Protein AF-A0A519SG08-F1 (afdb_monomer)

pLDDT: mean 81.3, std 18.56, range [31.8, 96.94]

Secondary structure (DSSP, 8-state):
-------HHHHHHHHTTSS-HHHHHTT---S-----THHHHB--TTS-SSB-HHHHHHHHHTS-HHHHHHHHHHHHHHHTTPPB-S----EE-TTS-EEEEEEEEETTEEEEEEEE--TTHHHHHHHHHTTS------HHHHHHHHHTT-

Nearest PDB structures (foldseek):
  6g2d-assembly1_B  TM=3.398E-01  e=1.875E-01  Homo sapiens
  7v6c-assembly1_B  TM=2.553E-01  e=1.997E-01  Drosophila melanogaster
  2ywq-assembly1_A  TM=3.269E-01  e=7.522E-01  Thermus thermophilus HB8
  8fs7-assembly1_G  TM=3.825E-01  e=1.821E+00  Saccharomyces cerevisiae
  3rc2-assembly1_A  TM=2.829E-01  e=4.261E-01  Actinomadura kijaniata

Sequence (150 aa):
MDYNNLSEEDIKKIQTGAIDICDLISTQPGTGIFPNNATYFFKRAGNEGYFEKSEFLTWLLGLTDDERRKLKLLLEYMSRKVRLNNLPFEKTDSHGRPYIWCRFLLPNAIQEFKVIVGGEMIKFIKDYQQGIFSPNFSLNQLYLEAEQSV

Radius of gyration: 16.75 Å; Cα contacts (8 Å, |Δi|>4): 173; chains: 1; bounding box: 50×40×38 Å

Solvent-accessible surface area (backbone atoms only — not comparable to full-atom values): 9104 Å² total; per-residue (Å²): 136,85,93,79,81,77,52,75,66,56,54,52,36,45,75,70,69,77,44,59,75,72,68,64,66,75,69,70,92,81,81,77,93,67,75,60,49,44,77,60,44,30,49,45,101,85,72,54,46,35,30,50,44,70,59,46,52,58,53,60,69,70,45,51,73,69,50,48,51,42,47,42,52,52,38,52,38,44,45,70,66,47,51,68,77,55,79,86,53,84,43,68,48,99,84,71,46,44,25,30,67,47,38,36,57,51,100,88,48,76,51,72,50,70,35,78,54,59,82,35,47,65,56,52,52,49,32,36,77,69,66,76,42,78,54,61,45,52,65,66,53,44,50,54,61,31,58,77,74,114

Mean predicted aligned error: 11.17 Å

Structure (mmCIF, N/CA/C/O backbone):
data_AF-A0A519SG08-F1
#
_entry.id   AF-A0A519SG08-F1
#
loop_
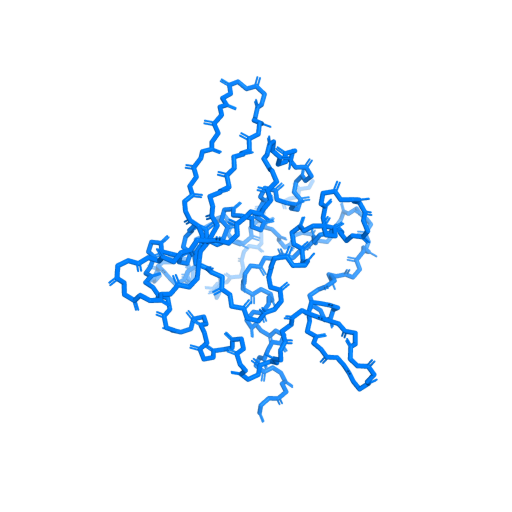_atom_site.group_PDB
_atom_site.id
_atom_site.type_symbol
_atom_site.label_atom_id
_atom_site.label_alt_id
_atom_site.label_comp_id
_atom_site.label_asym_id
_atom_site.label_entity_id
_atom_site.label_seq_id
_atom_site.pdbx_PDB_ins_code
_atom_site.Cartn_x
_atom_site.Cartn_y
_atom_site.Cartn_z
_atom_site.occupancy
_atom_site.B_iso_or_equiv
_atom_site.auth_seq_id
_atom_site.auth_comp_id
_atom_site.auth_asym_id
_atom_site.auth_atom_id
_atom_site.pdbx_PDB_model_num
ATOM 1 N N . MET A 1 1 ? 34.226 -6.567 11.085 1.00 45.25 1 MET A N 1
ATOM 2 C CA . MET A 1 1 ? 32.782 -6.550 11.389 1.00 45.25 1 MET A CA 1
ATOM 3 C C . MET A 1 1 ? 32.414 -7.978 11.716 1.00 45.25 1 MET A C 1
ATOM 5 O O . MET A 1 1 ? 32.498 -8.816 10.827 1.00 45.25 1 MET A O 1
ATOM 9 N N . ASP A 1 2 ? 32.149 -8.257 12.988 1.00 36.72 2 ASP A N 1
ATOM 10 C CA . ASP A 1 2 ? 31.876 -9.610 13.470 1.00 36.72 2 ASP A CA 1
ATOM 11 C C . ASP A 1 2 ? 30.405 -9.967 13.242 1.00 36.72 2 ASP A C 1
ATOM 13 O O . ASP A 1 2 ? 29.502 -9.235 13.640 1.00 36.72 2 ASP A O 1
ATOM 17 N N . TYR A 1 3 ? 30.180 -11.093 12.567 1.00 42.56 3 TYR A N 1
ATOM 18 C CA . TYR A 1 3 ? 28.882 -11.558 12.065 1.00 42.56 3 TYR A CA 1
ATOM 19 C C . TYR A 1 3 ? 28.021 -12.308 13.101 1.00 42.56 3 TYR A C 1
ATOM 21 O O . TYR A 1 3 ? 27.033 -12.928 12.726 1.00 42.56 3 TYR A O 1
ATOM 29 N N . ASN A 1 4 ? 28.357 -12.276 14.394 1.00 53.75 4 ASN A N 1
ATOM 30 C CA . ASN A 1 4 ? 27.794 -13.219 15.369 1.00 53.75 4 ASN A CA 1
ATOM 31 C C . ASN A 1 4 ? 27.323 -12.557 16.666 1.00 53.75 4 ASN A C 1
ATOM 33 O O . ASN A 1 4 ? 27.986 -12.702 17.683 1.00 53.75 4 ASN A O 1
ATOM 37 N N . ASN A 1 5 ? 26.171 -11.885 16.663 1.00 61.00 5 ASN A N 1
ATOM 38 C CA . ASN A 1 5 ? 25.429 -11.608 17.903 1.00 61.00 5 ASN A CA 1
ATOM 39 C C . ASN A 1 5 ? 23.924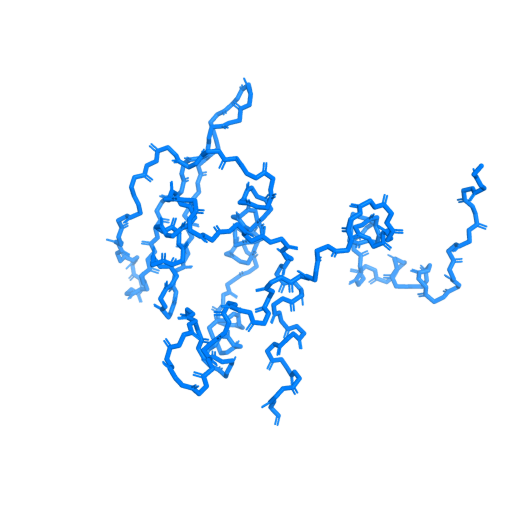 -11.498 17.622 1.00 61.00 5 ASN A C 1
ATOM 41 O O . ASN A 1 5 ? 23.325 -10.433 17.751 1.00 61.00 5 ASN A O 1
ATOM 45 N N . LEU A 1 6 ? 23.316 -12.610 17.203 1.00 62.66 6 LEU A N 1
ATOM 46 C CA . LEU A 1 6 ? 21.865 -12.773 17.312 1.00 62.66 6 LEU A CA 1
ATOM 47 C C . LEU A 1 6 ? 21.540 -13.137 18.761 1.00 62.66 6 LEU A C 1
ATOM 49 O O . LEU A 1 6 ? 22.187 -14.023 19.323 1.00 62.66 6 LEU A O 1
ATOM 53 N N . SER A 1 7 ? 20.568 -12.457 19.370 1.00 71.94 7 SER A N 1
ATOM 54 C CA . SER A 1 7 ? 20.145 -12.806 20.725 1.00 71.94 7 SER A CA 1
ATOM 55 C C . SER A 1 7 ? 19.445 -14.172 20.724 1.00 71.94 7 SER A C 1
ATOM 57 O O . SER A 1 7 ? 18.835 -14.576 19.730 1.00 71.94 7 SER A O 1
ATOM 59 N N . GLU A 1 8 ? 19.499 -14.900 21.842 1.00 67.81 8 GLU A N 1
ATOM 60 C CA . GLU A 1 8 ? 18.796 -16.189 21.979 1.00 67.81 8 GLU A CA 1
ATOM 61 C C . GLU A 1 8 ? 17.279 -16.060 21.745 1.00 67.81 8 GLU A C 1
ATOM 63 O O . GLU A 1 8 ? 16.612 -17.016 21.341 1.00 67.81 8 GLU A O 1
ATOM 68 N N . GLU A 1 9 ? 16.731 -14.865 21.965 1.00 64.44 9 GLU A N 1
ATOM 69 C CA . GLU A 1 9 ? 15.326 -14.549 21.739 1.00 64.44 9 GLU A CA 1
ATOM 70 C C . GLU A 1 9 ? 14.986 -14.426 20.245 1.00 64.44 9 GLU A C 1
ATOM 72 O O . GLU A 1 9 ? 13.933 -14.899 19.813 1.00 64.44 9 GLU A O 1
A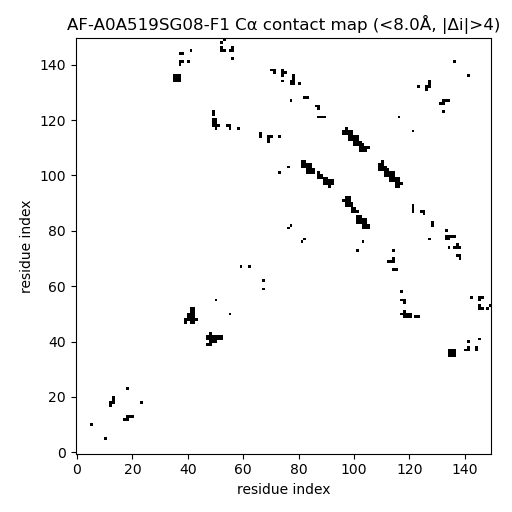TOM 77 N N . ASP A 1 10 ? 15.898 -13.870 19.442 1.00 62.50 10 ASP A N 1
ATOM 78 C CA . ASP A 1 10 ? 15.756 -13.779 17.983 1.00 62.50 10 ASP A CA 1
ATOM 79 C C . ASP A 1 10 ? 15.830 -15.167 17.338 1.00 62.50 10 ASP A C 1
ATOM 81 O O . ASP A 1 10 ? 15.025 -15.502 16.469 1.00 62.50 10 ASP A O 1
ATOM 85 N N . ILE A 1 11 ? 16.733 -16.023 17.827 1.00 65.12 11 ILE A N 1
ATOM 86 C CA . ILE A 1 11 ? 16.869 -17.412 17.363 1.00 65.12 11 ILE A CA 1
ATOM 87 C C . ILE A 1 11 ? 15.583 -18.201 17.642 1.00 65.12 11 ILE A C 1
ATOM 89 O O . ILE A 1 11 ? 15.103 -18.930 16.770 1.00 65.12 11 ILE A O 1
ATOM 93 N N . LYS A 1 12 ? 14.974 -18.015 18.821 1.00 63.66 12 LYS A N 1
ATOM 94 C CA . LYS A 1 12 ? 13.685 -18.642 19.153 1.00 63.66 12 LYS A CA 1
ATOM 95 C C . LYS A 1 12 ? 12.552 -18.171 18.243 1.00 63.66 12 LYS A C 1
ATOM 97 O O . LYS A 1 12 ? 11.745 -18.998 17.831 1.00 63.66 12 LYS A O 1
ATOM 102 N N . LYS A 1 13 ? 12.495 -16.879 17.903 1.00 57.56 13 LYS A N 1
ATOM 103 C CA . LYS A 1 13 ? 11.460 -16.313 17.015 1.00 57.56 13 LYS A CA 1
ATOM 104 C C . LYS A 1 13 ? 11.598 -16.795 15.562 1.00 57.56 13 LYS A C 1
ATOM 106 O O . LYS A 1 13 ? 10.584 -16.998 14.895 1.00 57.56 13 LYS A O 1
ATOM 111 N N . ILE A 1 14 ? 12.827 -17.045 15.099 1.00 58.00 14 ILE A N 1
ATOM 112 C CA . ILE A 1 14 ? 13.107 -17.665 13.790 1.00 58.00 14 ILE A CA 1
ATOM 113 C C . ILE A 1 14 ? 12.664 -19.138 13.787 1.00 58.00 14 ILE A C 1
ATOM 115 O O . ILE A 1 14 ? 12.012 -19.594 12.850 1.00 58.00 14 ILE A O 1
ATOM 119 N N . GLN A 1 15 ? 12.971 -19.889 14.850 1.00 56.34 15 GLN A N 1
ATOM 120 C CA . GLN A 1 15 ? 12.643 -21.319 14.949 1.00 56.34 15 GLN A CA 1
ATOM 121 C C . GLN A 1 15 ? 11.139 -21.604 15.076 1.00 56.34 15 GLN A C 1
ATOM 123 O O . GLN A 1 15 ? 10.688 -22.669 14.660 1.00 56.34 15 GLN A O 1
ATOM 128 N N . THR A 1 16 ? 10.352 -20.667 15.611 1.00 53.28 16 THR A N 1
ATOM 129 C CA . THR A 1 16 ? 8.886 -20.791 15.695 1.00 53.28 16 THR A CA 1
ATOM 130 C C . THR A 1 16 ? 8.157 -20.317 14.435 1.00 53.28 16 THR A C 1
ATOM 132 O O . THR A 1 16 ? 6.929 -20.357 14.401 1.00 53.28 16 THR A O 1
ATOM 135 N N . GLY A 1 17 ? 8.881 -19.874 13.398 1.00 54.44 17 GLY A N 1
ATOM 136 C CA . GLY A 1 17 ? 8.294 -19.357 12.156 1.00 54.44 17 GLY A CA 1
ATOM 137 C C . GLY A 1 17 ? 7.565 -18.019 12.322 1.00 54.44 17 GLY A C 1
ATOM 138 O O . GLY A 1 17 ? 6.825 -17.614 11.430 1.00 54.44 17 GLY A O 1
ATOM 139 N N . ALA A 1 18 ? 7.754 -17.338 13.457 1.00 54.09 18 ALA A N 1
ATOM 140 C CA . ALA A 1 18 ? 7.105 -16.065 13.757 1.00 54.09 18 ALA A CA 1
ATOM 141 C C . ALA A 1 18 ? 7.768 -14.874 13.039 1.00 54.09 18 ALA A C 1
ATOM 143 O O . ALA A 1 18 ? 7.146 -13.820 12.918 1.00 54.09 18 ALA A O 1
ATOM 144 N N . ILE A 1 19 ? 9.016 -15.027 12.575 1.00 48.25 19 ILE A N 1
ATOM 145 C CA . ILE A 1 19 ? 9.795 -13.985 11.892 1.00 48.25 19 ILE A CA 1
ATOM 146 C C . ILE A 1 19 ? 10.580 -14.605 10.725 1.00 48.25 19 ILE A C 1
ATOM 148 O O . ILE A 1 19 ? 11.293 -15.592 10.908 1.00 48.25 19 ILE A O 1
ATOM 152 N N . ASP A 1 20 ? 10.458 -14.017 9.532 1.00 54.09 20 ASP A N 1
ATOM 153 C CA . ASP A 1 20 ? 11.283 -14.348 8.363 1.00 54.09 20 ASP A CA 1
ATOM 154 C C . ASP A 1 20 ? 12.694 -13.755 8.549 1.00 54.09 20 ASP A C 1
ATOM 156 O O . ASP A 1 20 ? 12.847 -12.628 9.017 1.00 54.09 20 ASP A O 1
ATOM 160 N N . ILE A 1 21 ? 13.747 -14.484 8.172 1.00 49.16 21 ILE A N 1
ATOM 161 C CA . ILE A 1 21 ? 15.147 -14.031 8.277 1.00 49.16 21 ILE A CA 1
ATOM 162 C C . ILE A 1 21 ? 15.354 -12.699 7.528 1.00 49.16 21 ILE A C 1
ATOM 164 O O . ILE A 1 21 ? 16.170 -11.874 7.944 1.00 49.16 21 ILE A O 1
ATOM 168 N N . CYS A 1 22 ? 14.572 -12.436 6.476 1.00 49.12 22 CYS A N 1
ATOM 169 C CA . CYS A 1 22 ? 14.582 -11.153 5.770 1.00 49.12 22 CYS A CA 1
ATOM 170 C C . CYS A 1 22 ? 14.085 -9.963 6.620 1.00 49.12 22 CYS A C 1
ATOM 172 O O . CYS A 1 22 ? 14.551 -8.838 6.414 1.00 49.12 22 CYS A O 1
ATOM 174 N N . ASP A 1 23 ? 13.209 -10.195 7.603 1.00 48.81 23 ASP A N 1
ATOM 175 C CA . ASP A 1 23 ? 12.690 -9.150 8.495 1.00 48.81 23 ASP A CA 1
ATOM 176 C C . ASP A 1 23 ? 13.736 -8.713 9.541 1.00 48.81 23 ASP A C 1
ATOM 178 O O . ASP A 1 23 ? 13.742 -7.550 9.942 1.00 48.81 23 ASP A O 1
ATOM 182 N N . LEU A 1 24 ? 14.678 -9.590 9.925 1.00 44.53 24 LEU A N 1
ATOM 183 C CA . LEU A 1 24 ? 15.738 -9.270 10.898 1.00 44.53 24 LEU A CA 1
ATOM 184 C C . LEU A 1 24 ? 16.900 -8.463 10.285 1.00 44.53 24 LEU A C 1
ATOM 186 O O . LEU A 1 24 ? 17.547 -7.656 10.956 1.00 44.53 24 LEU A O 1
ATOM 190 N N . ILE A 1 25 ? 17.165 -8.666 8.990 1.00 46.78 25 ILE A N 1
ATOM 191 C CA . ILE A 1 25 ? 18.275 -8.017 8.269 1.00 46.78 25 ILE A CA 1
ATOM 192 C C . ILE A 1 25 ? 17.962 -6.537 7.964 1.00 46.78 25 ILE A C 1
ATOM 194 O O . ILE A 1 25 ? 18.875 -5.735 7.777 1.00 46.78 25 ILE A O 1
ATOM 198 N N . SER A 1 26 ? 16.688 -6.130 8.006 1.00 46.00 26 SER A N 1
ATOM 199 C CA . SER A 1 26 ? 16.265 -4.741 7.749 1.00 46.00 26 SER A CA 1
ATOM 200 C C . SER A 1 26 ? 16.483 -3.777 8.930 1.00 46.00 26 SER A C 1
ATOM 202 O O . SER A 1 26 ? 16.135 -2.601 8.836 1.00 46.00 26 SER A O 1
ATOM 204 N N . THR A 1 27 ? 17.076 -4.242 10.033 1.00 44.34 27 THR A N 1
ATOM 205 C CA . THR A 1 27 ? 17.277 -3.472 11.276 1.00 44.34 27 THR A CA 1
ATOM 206 C C . THR A 1 27 ? 18.744 -3.186 11.613 1.00 44.34 27 THR A C 1
ATOM 208 O O . THR A 1 27 ? 19.099 -3.095 12.785 1.00 44.34 27 THR A O 1
ATOM 211 N N . GLN A 1 28 ? 19.622 -2.990 10.621 1.00 42.91 28 GLN A N 1
ATOM 212 C CA . GLN A 1 28 ? 20.933 -2.381 10.893 1.00 42.91 28 GLN A CA 1
ATOM 213 C C . GLN A 1 28 ? 20.871 -0.844 10.785 1.00 42.91 28 GLN A C 1
ATOM 215 O O . GLN A 1 28 ? 20.618 -0.314 9.700 1.00 42.91 28 GLN A O 1
ATOM 220 N N . PRO A 1 29 ? 21.123 -0.096 11.880 1.00 43.81 29 PRO A N 1
ATOM 221 C CA . PRO A 1 29 ? 21.209 1.355 11.850 1.00 43.81 29 PRO A CA 1
ATOM 222 C C . PRO A 1 29 ? 22.609 1.749 11.373 1.00 43.81 29 PRO A C 1
ATOM 224 O O . PRO A 1 29 ? 23.573 1.714 12.134 1.00 43.81 29 PRO A O 1
ATOM 227 N N . GLY A 1 30 ? 22.744 2.105 10.097 1.00 40.78 30 GLY A N 1
ATOM 228 C CA . GLY A 1 30 ? 24.067 2.422 9.568 1.00 40.78 30 GLY A CA 1
ATOM 229 C C . GLY A 1 30 ? 24.108 2.904 8.130 1.00 40.78 30 GLY A C 1
ATOM 230 O O . GLY A 1 30 ? 24.828 2.309 7.352 1.00 40.78 30 GLY A O 1
ATOM 231 N N . THR A 1 31 ? 23.357 3.960 7.795 1.00 36.03 31 THR A N 1
ATOM 232 C CA . THR A 1 31 ? 23.769 5.083 6.917 1.00 36.03 31 THR A CA 1
ATOM 233 C C . THR A 1 31 ? 22.572 6.025 6.749 1.00 36.03 31 THR A C 1
ATOM 235 O O . THR A 1 31 ? 21.683 5.765 5.944 1.00 36.03 31 THR A O 1
ATOM 238 N N . GLY A 1 32 ? 22.546 7.114 7.524 1.00 31.80 32 GLY A N 1
ATOM 239 C CA . GLY A 1 32 ? 21.495 8.137 7.483 1.00 31.80 32 GLY A CA 1
ATOM 240 C C . GLY A 1 32 ? 20.250 7.747 8.278 1.00 31.80 32 GLY A C 1
ATOM 241 O O . GLY A 1 32 ? 19.398 7.012 7.790 1.00 31.80 32 GLY A O 1
ATOM 242 N N . ILE A 1 33 ? 20.121 8.264 9.502 1.00 36.53 33 ILE A N 1
ATOM 243 C CA . ILE A 1 33 ? 18.855 8.224 10.245 1.00 36.53 33 ILE A CA 1
ATOM 244 C C . ILE A 1 33 ? 17.892 9.172 9.527 1.00 36.53 33 ILE A C 1
ATOM 246 O O . ILE A 1 33 ? 17.749 10.335 9.893 1.00 36.53 33 ILE A O 1
ATOM 250 N N . PHE A 1 34 ? 17.251 8.695 8.465 1.00 41.16 34 PHE A N 1
ATOM 251 C CA . PHE A 1 34 ? 15.946 9.225 8.123 1.00 41.16 34 PHE A CA 1
ATOM 252 C C . PHE A 1 34 ? 14.986 8.544 9.095 1.00 41.16 34 PHE A C 1
ATOM 254 O O . PHE A 1 34 ? 14.887 7.315 9.045 1.00 41.16 34 PHE A O 1
ATOM 261 N N . PRO A 1 35 ? 14.321 9.275 10.009 1.00 54.19 35 PRO A N 1
ATOM 262 C CA . PRO A 1 35 ? 13.227 8.682 10.765 1.00 54.19 35 PRO A CA 1
ATOM 263 C C . PRO A 1 35 ? 12.280 8.019 9.761 1.00 54.19 35 PRO A C 1
ATOM 265 O O . PRO A 1 35 ? 12.035 8.572 8.680 1.00 54.19 35 PRO A O 1
ATOM 268 N N . ASN A 1 36 ? 11.823 6.800 10.059 1.00 67.94 36 ASN A N 1
ATOM 269 C CA . ASN A 1 36 ? 10.832 6.182 9.194 1.00 67.94 36 ASN A CA 1
ATOM 270 C C . ASN A 1 36 ? 9.621 7.125 9.133 1.00 67.94 36 ASN A C 1
ATOM 272 O O . ASN A 1 36 ? 9.210 7.726 10.123 1.00 67.94 36 ASN A O 1
ATOM 276 N N . ASN A 1 37 ? 9.092 7.356 7.941 1.00 81.81 37 ASN A N 1
ATOM 277 C CA . ASN A 1 37 ? 8.011 8.309 7.746 1.00 81.81 37 ASN A CA 1
ATOM 278 C C . ASN A 1 37 ? 6.635 7.650 7.911 1.00 81.81 37 ASN A C 1
ATOM 280 O O . ASN A 1 37 ? 5.640 8.182 7.426 1.00 81.81 37 ASN A O 1
ATOM 284 N N . ALA A 1 38 ? 6.573 6.526 8.642 1.00 87.31 38 ALA A N 1
ATOM 285 C CA . ALA A 1 38 ? 5.347 5.782 8.936 1.00 87.31 38 ALA A CA 1
ATOM 286 C C . ALA A 1 38 ? 4.333 6.668 9.669 1.00 87.31 38 ALA A C 1
ATOM 288 O O . ALA A 1 38 ? 3.160 6.703 9.317 1.00 87.31 38 ALA A O 1
ATOM 289 N N . THR A 1 39 ? 4.794 7.493 10.606 1.00 88.31 39 THR A N 1
ATOM 290 C CA . THR A 1 39 ? 3.942 8.440 11.335 1.00 88.31 39 THR A CA 1
ATOM 291 C C . THR A 1 39 ? 3.351 9.545 10.438 1.00 88.31 39 THR A C 1
ATOM 293 O O . THR A 1 39 ? 2.407 10.210 10.856 1.00 88.31 39 THR A O 1
ATOM 296 N N . TYR A 1 40 ? 3.900 9.794 9.239 1.00 89.06 40 TYR A N 1
ATOM 297 C CA . TYR A 1 40 ? 3.337 10.734 8.250 1.00 89.06 40 TYR A CA 1
ATOM 298 C C . TYR A 1 40 ? 2.361 10.054 7.282 1.00 89.06 40 TYR A C 1
ATOM 300 O O . TYR A 1 40 ? 1.661 10.732 6.534 1.00 89.06 40 TYR A O 1
ATOM 308 N N . PHE A 1 41 ? 2.306 8.719 7.287 1.00 91.88 41 PHE A N 1
ATOM 309 C CA . PHE A 1 41 ? 1.286 7.983 6.552 1.00 91.88 41 PHE A CA 1
ATOM 310 C C . PHE A 1 41 ? -0.093 8.146 7.202 1.00 91.88 41 PHE A C 1
ATOM 312 O O . PHE A 1 41 ? -1.105 8.212 6.504 1.00 91.88 41 PHE A O 1
ATOM 319 N N . PHE A 1 42 ? -0.137 8.230 8.531 1.00 92.88 42 PHE A N 1
ATOM 320 C CA . PHE A 1 42 ? -1.380 8.378 9.278 1.00 92.88 42 PHE A CA 1
ATOM 321 C C . PHE A 1 42 ? -1.821 9.832 9.397 1.00 92.88 42 PHE A C 1
ATOM 323 O O . PHE A 1 42 ? -0.994 10.736 9.509 1.00 92.88 42 PHE A O 1
ATOM 330 N N . LYS A 1 43 ? -3.140 10.037 9.400 1.00 90.81 43 LYS A N 1
ATOM 331 C CA . LYS A 1 43 ? -3.758 11.345 9.597 1.00 90.81 43 LYS A CA 1
ATOM 332 C C . LYS A 1 43 ? -3.418 11.897 10.982 1.00 90.81 43 LYS A C 1
ATOM 334 O O . LYS A 1 43 ? -3.509 11.198 11.991 1.00 90.81 43 LYS A O 1
ATOM 339 N N . ARG A 1 44 ? -3.004 13.164 11.026 1.00 81.88 44 ARG A N 1
ATOM 340 C CA . ARG A 1 44 ? -2.772 13.939 12.258 1.00 81.88 44 ARG A CA 1
ATOM 341 C C . ARG A 1 44 ? -3.802 15.060 12.393 1.00 81.88 44 ARG A C 1
ATOM 343 O O . ARG A 1 44 ? -4.480 15.412 11.427 1.00 81.88 44 ARG A O 1
ATOM 350 N N . ALA A 1 45 ? -3.899 15.648 13.589 1.00 64.81 45 ALA A N 1
ATOM 351 C CA . ALA A 1 45 ? -4.727 16.827 13.846 1.00 64.81 45 ALA A CA 1
ATOM 352 C C . ALA A 1 45 ? -4.359 17.949 12.853 1.00 64.81 45 ALA A C 1
ATOM 354 O O . ALA A 1 45 ? -3.299 18.556 12.971 1.00 64.81 45 ALA A O 1
ATOM 355 N N . GLY A 1 46 ? -5.202 18.159 11.836 1.00 60.66 46 GLY A N 1
ATOM 356 C CA . GLY A 1 46 ? -4.882 18.993 10.668 1.00 60.66 46 GLY A CA 1
ATOM 357 C C . GLY A 1 46 ? -5.141 18.343 9.300 1.00 60.66 46 GLY A C 1
ATOM 358 O O . GLY A 1 46 ? -5.024 19.029 8.292 1.00 60.66 46 GLY A O 1
ATOM 359 N N . ASN A 1 47 ? -5.566 17.070 9.252 1.00 64.12 47 ASN A N 1
ATOM 360 C CA . ASN A 1 47 ? -5.953 16.335 8.030 1.00 64.12 47 ASN A CA 1
ATOM 361 C C . ASN A 1 47 ? -4.786 15.955 7.091 1.00 64.12 47 ASN A C 1
ATOM 363 O O . ASN A 1 47 ? -4.998 15.561 5.943 1.00 64.12 47 ASN A O 1
ATOM 367 N N . GLU A 1 48 ? -3.548 16.045 7.574 1.00 77.69 48 GLU A N 1
ATOM 368 C CA . GLU A 1 48 ? -2.360 15.589 6.851 1.00 77.69 48 GLU A CA 1
ATOM 369 C C . GLU A 1 48 ? -2.136 14.097 7.116 1.00 77.69 48 GLU A C 1
ATOM 371 O O . GLU A 1 48 ? -1.934 13.704 8.263 1.00 77.69 48 GLU A O 1
ATOM 376 N N . GLY A 1 49 ? -2.213 13.277 6.065 1.00 87.69 49 GLY A N 1
ATOM 377 C CA . GLY A 1 49 ? -2.030 11.823 6.091 1.00 87.69 49 GLY A CA 1
ATOM 378 C C . GLY A 1 49 ? -2.981 11.113 5.125 1.00 87.69 49 GLY A C 1
ATOM 379 O O . GLY A 1 49 ? -3.817 11.747 4.480 1.00 87.69 49 GLY A O 1
ATOM 380 N N . TYR A 1 50 ? -2.853 9.794 5.016 1.00 93.75 50 TYR A N 1
ATOM 381 C CA . TYR A 1 50 ? -3.600 8.974 4.056 1.00 93.75 50 TYR A CA 1
ATOM 382 C C . TYR A 1 50 ? -4.615 8.042 4.712 1.00 93.75 50 TYR A C 1
ATOM 384 O O . TYR A 1 50 ? -5.548 7.591 4.053 1.00 93.75 50 TYR A O 1
ATOM 392 N N . PHE A 1 51 ? -4.447 7.749 5.999 1.00 94.06 51 PHE A N 1
ATOM 393 C CA . PHE A 1 51 ? -5.271 6.781 6.716 1.00 94.06 51 PHE A CA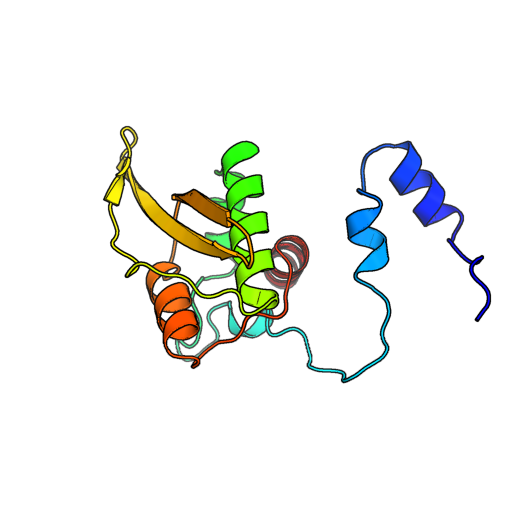 1
ATOM 394 C C . PHE A 1 51 ? -5.451 7.196 8.176 1.00 94.06 51 PHE A C 1
ATOM 396 O O . PHE A 1 51 ? -4.492 7.631 8.810 1.00 94.06 51 PHE A O 1
ATOM 403 N N . GLU A 1 52 ? -6.646 7.031 8.737 1.00 93.00 52 GLU A N 1
ATOM 404 C CA . GLU A 1 52 ? -6.803 7.035 10.196 1.00 93.00 52 GLU A CA 1
ATOM 405 C C . GLU A 1 52 ? -6.239 5.734 10.786 1.00 93.00 52 GLU A C 1
ATOM 407 O O . GLU A 1 52 ? -6.382 4.666 10.190 1.00 93.00 52 GLU A O 1
ATOM 412 N N . LYS A 1 53 ? -5.604 5.786 11.965 1.00 92.25 53 LYS A N 1
ATOM 413 C CA . LYS A 1 53 ? -4.945 4.602 12.559 1.00 92.25 53 LYS A CA 1
ATOM 414 C C . LYS A 1 53 ? -5.917 3.437 12.802 1.00 92.25 53 LYS A C 1
ATOM 416 O O . LYS A 1 53 ? -5.628 2.302 12.428 1.00 92.25 53 LYS A O 1
ATOM 421 N N . SER A 1 54 ? -7.091 3.713 13.372 1.00 92.12 54 SER A N 1
ATOM 422 C CA . SER A 1 54 ? -8.119 2.698 13.655 1.00 92.12 54 SER A CA 1
ATOM 423 C C . SER A 1 54 ? -8.757 2.124 12.383 1.00 92.12 54 SER A C 1
ATOM 425 O O . SER A 1 54 ? -8.996 0.916 12.284 1.00 92.12 54 SER A O 1
ATOM 427 N N . GLU A 1 55 ? -8.986 2.976 11.380 1.00 93.31 55 GLU A N 1
ATOM 428 C CA . GLU A 1 55 ? -9.488 2.572 10.065 1.00 93.31 55 GLU A CA 1
ATOM 429 C C . GLU A 1 55 ? -8.467 1.666 9.363 1.00 93.31 55 GLU A C 1
ATOM 431 O O . GLU A 1 55 ? -8.837 0.636 8.799 1.00 93.31 55 GLU A O 1
ATOM 436 N N . PHE A 1 56 ? -7.174 1.999 9.459 1.00 95.06 56 PHE A N 1
ATOM 437 C CA . PHE A 1 56 ? -6.089 1.221 8.867 1.00 95.06 56 PHE A CA 1
ATOM 438 C C . PHE A 1 56 ? -6.000 -0.177 9.465 1.00 95.06 56 PHE A C 1
ATOM 440 O O . PHE A 1 56 ? -5.906 -1.141 8.711 1.00 95.06 56 PHE A O 1
ATOM 447 N N . LEU A 1 57 ? -6.063 -0.307 10.794 1.00 94.50 57 LEU A N 1
ATOM 448 C CA . LEU A 1 57 ? -6.038 -1.615 11.454 1.00 94.50 57 LEU A CA 1
ATOM 449 C C . LEU A 1 57 ? -7.224 -2.479 11.019 1.00 94.50 57 LEU A C 1
ATOM 451 O O . LEU A 1 57 ? -7.037 -3.628 10.622 1.00 94.50 57 LEU A O 1
ATOM 455 N N . THR A 1 58 ? -8.431 -1.908 11.014 1.00 94.88 58 THR A N 1
ATOM 456 C CA . THR A 1 58 ? -9.645 -2.606 10.561 1.00 94.88 58 THR A CA 1
ATOM 457 C C . THR A 1 58 ? -9.506 -3.085 9.117 1.00 94.88 58 THR A C 1
ATOM 459 O O . THR A 1 58 ? -9.789 -4.242 8.802 1.00 94.88 58 THR A O 1
ATOM 462 N N . TRP A 1 59 ? -9.027 -2.207 8.236 1.00 96.00 59 TRP A N 1
ATOM 463 C CA . TRP A 1 59 ? -8.806 -2.519 6.830 1.00 96.00 59 TRP A CA 1
ATOM 464 C C . TRP A 1 59 ? -7.725 -3.591 6.635 1.00 96.00 59 TRP A C 1
ATOM 466 O O . TRP A 1 59 ? -7.949 -4.559 5.910 1.00 96.00 59 TRP A O 1
ATOM 476 N N . LEU A 1 60 ? -6.583 -3.464 7.316 1.00 95.62 60 LEU A N 1
ATOM 477 C CA . LEU A 1 60 ? -5.442 -4.374 7.212 1.00 95.62 60 LEU A CA 1
ATOM 478 C C . LEU A 1 60 ? -5.781 -5.790 7.702 1.00 95.62 60 LEU A C 1
ATOM 480 O O . LEU A 1 60 ? -5.370 -6.777 7.081 1.00 95.62 60 LEU A O 1
ATOM 484 N N . LEU A 1 61 ? -6.545 -5.897 8.792 1.00 94.12 61 LEU A N 1
ATOM 485 C CA . LEU A 1 61 ? -7.033 -7.173 9.321 1.00 94.12 61 LEU A CA 1
ATOM 486 C C . LEU A 1 61 ? -8.069 -7.825 8.392 1.00 94.12 61 LEU A C 1
ATOM 488 O O . LEU A 1 61 ? -8.137 -9.050 8.325 1.00 94.12 61 LEU A O 1
ATOM 492 N N . GLY A 1 62 ? -8.821 -7.025 7.629 1.00 93.50 62 GLY A N 1
ATOM 493 C CA . GLY A 1 62 ? -9.777 -7.499 6.623 1.00 93.50 62 GLY A CA 1
ATOM 494 C C . GLY A 1 62 ? -9.150 -8.016 5.321 1.00 93.50 62 GLY A C 1
ATOM 495 O O . GLY A 1 62 ? -9.861 -8.575 4.483 1.00 93.50 62 GLY A O 1
ATOM 496 N N . LEU A 1 63 ? -7.840 -7.842 5.122 1.00 94.38 63 LEU A N 1
ATOM 497 C CA . LEU A 1 63 ? -7.136 -8.377 3.957 1.00 94.38 63 LEU A CA 1
ATOM 498 C C . LEU A 1 63 ? -6.883 -9.886 4.097 1.00 94.38 63 LEU A C 1
ATOM 500 O O . LEU A 1 63 ? -6.666 -10.413 5.186 1.00 94.38 63 LEU A O 1
ATOM 504 N N . THR A 1 64 ? -6.843 -10.590 2.971 1.00 95.56 64 THR A N 1
ATOM 505 C CA . THR A 1 64 ? -6.324 -11.967 2.904 1.00 95.56 64 THR A CA 1
ATOM 506 C C . THR A 1 64 ? -4.791 -11.987 2.971 1.00 95.56 64 THR A C 1
ATOM 508 O O . THR A 1 64 ? -4.134 -10.965 2.757 1.00 95.56 64 THR A O 1
ATOM 511 N N . ASP A 1 65 ? -4.187 -13.154 3.214 1.00 95.44 65 ASP A N 1
ATOM 512 C CA . ASP A 1 65 ? -2.720 -13.290 3.244 1.00 95.44 65 ASP A CA 1
ATOM 513 C C . ASP A 1 65 ? -2.057 -12.892 1.922 1.00 95.44 65 ASP A C 1
ATOM 515 O O . ASP A 1 65 ? -1.032 -12.207 1.911 1.00 95.44 65 ASP A O 1
ATOM 519 N N . ASP A 1 66 ? -2.664 -13.261 0.793 1.00 95.69 66 ASP A N 1
ATOM 520 C CA . ASP A 1 66 ? -2.160 -12.884 -0.527 1.00 95.69 66 ASP A CA 1
ATOM 521 C C . ASP A 1 66 ? -2.283 -11.370 -0.781 1.00 95.69 66 ASP A C 1
ATOM 523 O O . ASP A 1 66 ? -1.371 -10.755 -1.338 1.00 95.69 66 ASP A O 1
ATOM 527 N N . GLU A 1 67 ? -3.366 -10.738 -0.321 1.00 95.50 67 GLU A N 1
ATOM 528 C CA . GLU A 1 67 ? -3.544 -9.283 -0.405 1.00 95.50 67 GLU A CA 1
ATOM 529 C C . GLU A 1 67 ? -2.530 -8.540 0.477 1.00 95.50 67 GLU A C 1
ATOM 531 O O . GLU A 1 67 ? -1.909 -7.580 0.013 1.00 95.50 67 GLU A O 1
ATOM 536 N N . ARG A 1 68 ? -2.273 -9.026 1.700 1.00 96.44 68 ARG A N 1
ATOM 537 C CA . ARG A 1 68 ? -1.209 -8.498 2.570 1.00 96.44 68 ARG A CA 1
ATOM 538 C C . ARG A 1 68 ? 0.167 -8.644 1.934 1.00 96.44 68 ARG A C 1
ATOM 540 O O . ARG A 1 68 ? 0.955 -7.702 1.962 1.00 96.44 68 ARG A O 1
ATOM 547 N N . ARG A 1 69 ? 0.464 -9.791 1.321 1.00 96.50 69 ARG A N 1
ATOM 548 C CA . ARG A 1 69 ? 1.731 -10.020 0.611 1.00 96.50 69 ARG A CA 1
ATOM 549 C C . ARG A 1 69 ? 1.919 -9.028 -0.540 1.00 96.50 69 ARG A C 1
ATOM 551 O O . ARG A 1 69 ? 3.000 -8.470 -0.695 1.00 96.50 69 ARG A O 1
ATOM 558 N N . LYS A 1 70 ? 0.869 -8.757 -1.319 1.00 96.44 70 LYS A N 1
ATOM 559 C CA . LYS A 1 70 ? 0.900 -7.757 -2.401 1.00 96.44 70 LYS A CA 1
ATOM 560 C C . LYS A 1 70 ? 1.065 -6.331 -1.873 1.00 96.44 70 LYS A C 1
ATOM 562 O O . LYS A 1 70 ? 1.793 -5.550 -2.477 1.00 96.44 70 LYS A O 1
ATOM 567 N N . LEU A 1 71 ? 0.459 -6.000 -0.733 1.00 96.31 71 LEU A N 1
ATOM 568 C CA . LEU A 1 71 ? 0.682 -4.720 -0.057 1.00 96.31 71 LEU A CA 1
ATOM 569 C C . LEU A 1 71 ? 2.130 -4.577 0.443 1.00 96.31 71 LEU A C 1
ATOM 571 O O . LEU A 1 71 ? 2.731 -3.521 0.263 1.00 96.31 71 LEU A O 1
ATOM 575 N N . LYS A 1 72 ? 2.721 -5.639 1.008 1.00 95.19 72 LYS A N 1
ATOM 576 C CA . LYS A 1 72 ? 4.148 -5.655 1.376 1.00 95.19 72 LYS A CA 1
ATOM 577 C C . LYS A 1 72 ? 5.037 -5.382 0.161 1.00 95.19 72 LYS A C 1
ATOM 579 O O . LYS A 1 72 ? 5.887 -4.502 0.231 1.00 95.19 72 LYS A O 1
ATOM 584 N N . LEU A 1 73 ? 4.784 -6.063 -0.961 1.00 95.38 73 LEU A N 1
ATOM 585 C CA . LEU A 1 73 ? 5.514 -5.840 -2.216 1.00 95.38 73 LEU A CA 1
ATOM 586 C C . LEU A 1 73 ? 5.356 -4.409 -2.742 1.00 95.38 73 LEU A C 1
ATOM 588 O O . LEU A 1 73 ? 6.328 -3.820 -3.206 1.00 95.38 73 LEU A O 1
ATOM 592 N N . LEU A 1 74 ? 4.150 -3.835 -2.651 1.00 95.69 74 LEU A N 1
ATOM 593 C CA . LEU A 1 74 ? 3.912 -2.438 -3.011 1.00 95.69 74 LEU A CA 1
ATOM 594 C C . LEU A 1 74 ? 4.837 -1.506 -2.216 1.00 95.69 74 LEU A C 1
ATOM 596 O O . LEU A 1 74 ? 5.562 -0.713 -2.814 1.00 95.69 74 LEU A O 1
ATOM 600 N N . LEU A 1 75 ? 4.832 -1.624 -0.886 1.00 95.12 75 LEU A N 1
ATOM 601 C CA . LEU A 1 75 ? 5.637 -0.776 -0.005 1.00 95.12 75 LEU A CA 1
ATOM 602 C C . LEU A 1 75 ? 7.142 -0.994 -0.205 1.00 95.12 75 LEU A C 1
ATOM 604 O O . LEU A 1 75 ? 7.892 -0.022 -0.228 1.00 95.12 75 LEU A O 1
ATOM 608 N N . GLU A 1 76 ? 7.583 -2.237 -0.414 1.00 93.31 76 GLU A N 1
ATOM 609 C CA . GLU A 1 76 ? 8.985 -2.561 -0.702 1.00 93.31 76 GLU A CA 1
ATOM 610 C C . GLU A 1 76 ? 9.462 -1.912 -2.009 1.00 93.31 76 GLU A C 1
ATOM 612 O O . GLU A 1 76 ? 10.525 -1.294 -2.070 1.00 93.31 76 GLU A O 1
ATOM 617 N N . TYR A 1 77 ? 8.674 -2.011 -3.079 1.00 94.25 77 TYR A N 1
ATOM 618 C CA . TYR A 1 77 ? 9.039 -1.396 -4.352 1.00 94.25 77 TYR A CA 1
ATOM 619 C C . TYR A 1 77 ? 9.042 0.127 -4.273 1.00 94.25 77 TYR A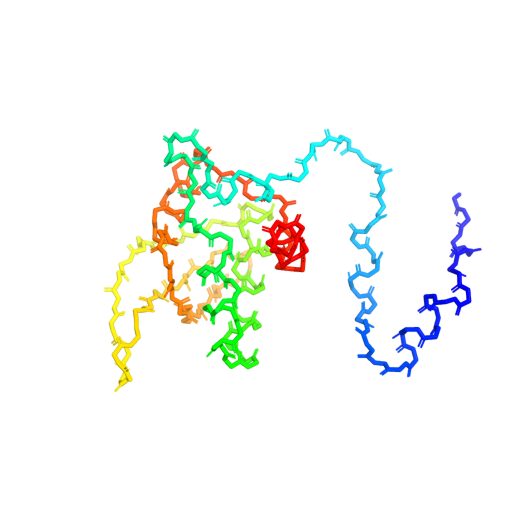 C 1
ATOM 621 O O . TYR A 1 77 ? 9.944 0.762 -4.823 1.00 94.25 77 TYR A O 1
ATOM 629 N N . MET A 1 78 ? 8.090 0.721 -3.554 1.00 93.88 78 MET A N 1
ATOM 630 C CA . MET A 1 78 ? 8.069 2.167 -3.346 1.00 93.88 78 MET A CA 1
ATOM 631 C C . MET A 1 78 ? 9.252 2.643 -2.492 1.00 93.88 78 MET A C 1
ATOM 633 O O . MET A 1 78 ? 9.866 3.657 -2.822 1.00 93.88 78 MET A O 1
ATOM 637 N N . SER A 1 79 ? 9.642 1.900 -1.451 1.00 91.00 79 SER A N 1
ATOM 638 C CA . SER A 1 79 ? 10.788 2.268 -0.606 1.00 91.00 79 SER A CA 1
ATOM 639 C C . SER A 1 79 ? 12.127 2.161 -1.324 1.00 91.00 79 SER A C 1
ATOM 641 O O . SER A 1 79 ? 13.028 2.975 -1.116 1.00 91.00 79 SER A O 1
ATOM 643 N N . ARG A 1 80 ? 12.218 1.232 -2.276 1.00 90.75 80 ARG A N 1
ATOM 644 C CA . ARG A 1 80 ? 13.340 1.098 -3.212 1.00 90.75 80 ARG A CA 1
ATOM 645 C C . ARG A 1 80 ? 13.272 2.078 -4.387 1.00 90.75 80 ARG A C 1
ATOM 647 O O . ARG A 1 80 ? 14.112 2.002 -5.281 1.00 90.75 80 ARG A O 1
ATOM 654 N N . LYS A 1 81 ? 12.294 2.993 -4.397 1.00 91.06 81 LYS A N 1
ATOM 655 C CA . LYS A 1 81 ? 12.069 4.004 -5.445 1.00 91.06 81 LYS A CA 1
ATOM 656 C C . LYS A 1 81 ? 11.877 3.397 -6.840 1.00 91.06 81 LYS A C 1
ATOM 658 O O . LYS A 1 81 ? 12.240 3.999 -7.853 1.00 91.06 81 LYS A O 1
ATOM 663 N N . VAL A 1 82 ? 11.315 2.190 -6.912 1.00 93.31 82 VAL A N 1
ATOM 664 C CA . VAL A 1 82 ? 11.022 1.518 -8.181 1.00 93.31 82 VAL A CA 1
ATOM 665 C C . VAL A 1 82 ? 9.892 2.258 -8.890 1.00 93.31 82 VAL A C 1
ATOM 667 O O . VAL A 1 82 ? 8.835 2.536 -8.317 1.00 93.31 82 VAL A O 1
ATOM 670 N N . ARG A 1 83 ? 10.089 2.571 -10.171 1.00 89.88 83 ARG A N 1
ATOM 671 C CA . ARG A 1 83 ? 9.125 3.353 -10.944 1.00 89.88 83 ARG A CA 1
ATOM 672 C C . ARG A 1 83 ? 7.819 2.580 -11.161 1.00 89.88 83 ARG A C 1
ATOM 674 O O . ARG A 1 83 ? 7.819 1.505 -11.766 1.00 89.88 83 ARG A O 1
ATOM 681 N N . LEU A 1 84 ? 6.707 3.182 -10.739 1.00 92.50 84 LEU A N 1
ATOM 682 C CA . LEU A 1 84 ? 5.352 2.738 -11.068 1.00 92.50 84 LEU A CA 1
ATOM 683 C C . LEU A 1 84 ? 4.947 3.318 -12.434 1.00 92.50 84 LEU A C 1
ATOM 685 O O . LEU A 1 84 ? 4.893 4.535 -12.605 1.00 92.50 84 LEU A O 1
ATOM 689 N N . ASN A 1 85 ? 4.695 2.452 -13.412 1.00 87.62 85 ASN A N 1
ATOM 690 C CA . ASN A 1 85 ? 4.559 2.794 -14.835 1.00 87.62 85 ASN A CA 1
ATOM 691 C C . ASN A 1 85 ? 3.110 2.957 -15.315 1.00 87.62 85 ASN A C 1
ATOM 693 O O . ASN A 1 85 ? 2.846 3.052 -16.510 1.00 87.62 85 ASN A O 1
ATOM 697 N N . ASN A 1 86 ? 2.151 2.980 -14.399 1.00 87.88 86 ASN A N 1
ATOM 698 C CA . ASN A 1 86 ? 0.757 3.230 -14.718 1.00 87.88 86 ASN A CA 1
ATOM 699 C C . ASN A 1 86 ? 0.176 4.267 -13.764 1.00 87.88 86 ASN A C 1
ATOM 701 O O . ASN A 1 86 ? 0.588 4.355 -12.610 1.00 87.88 86 ASN A O 1
ATOM 705 N N . LEU A 1 87 ? -0.800 5.037 -14.236 1.00 83.31 87 LEU A N 1
ATOM 706 C CA . LEU A 1 87 ? -1.559 5.913 -13.353 1.00 83.31 87 LEU A CA 1
ATOM 707 C C . LEU A 1 87 ? -2.426 5.051 -12.419 1.00 83.31 87 LEU A C 1
ATOM 709 O O . LEU A 1 87 ? -3.061 4.101 -12.897 1.00 83.31 87 LEU A O 1
ATOM 713 N N . PRO A 1 88 ? -2.470 5.351 -11.110 1.00 81.44 88 PRO A N 1
ATOM 714 C CA . PRO A 1 88 ? -3.353 4.674 -10.179 1.00 81.44 88 PRO A CA 1
ATOM 715 C C . PRO A 1 88 ? -4.790 5.067 -10.520 1.00 81.44 88 PRO A C 1
ATOM 717 O O . PRO A 1 88 ? -5.220 6.199 -10.286 1.00 81.44 88 PRO A O 1
ATOM 720 N N . PHE A 1 89 ? -5.515 4.126 -11.116 1.00 87.31 89 PHE A N 1
ATOM 721 C CA . PHE A 1 89 ? -6.942 4.240 -11.381 1.00 87.31 89 PHE A CA 1
ATOM 722 C C . PHE A 1 89 ? -7.684 3.234 -10.508 1.00 87.31 89 PHE A C 1
ATOM 724 O O . PHE A 1 89 ? -7.359 2.042 -10.533 1.00 87.31 89 PHE A O 1
ATOM 731 N N . GLU A 1 90 ? -8.657 3.726 -9.742 1.00 91.00 90 GLU A N 1
ATOM 732 C CA . GLU A 1 90 ? -9.497 2.887 -8.894 1.00 91.00 90 GLU A CA 1
ATOM 733 C C . GLU A 1 90 ? -10.410 2.016 -9.746 1.00 91.00 90 GLU A C 1
ATOM 735 O O . GLU A 1 90 ? -11.048 2.474 -10.693 1.00 91.00 90 GLU A O 1
ATOM 740 N N . LYS A 1 91 ? -10.484 0.743 -9.394 1.00 93.62 91 LYS A N 1
ATOM 741 C CA . LYS A 1 91 ? -11.450 -0.207 -9.926 1.00 93.62 91 LYS A CA 1
ATOM 742 C C . LYS A 1 91 ? -12.120 -0.915 -8.765 1.00 93.62 91 LYS A C 1
ATOM 744 O O . LYS A 1 91 ? -11.585 -0.952 -7.664 1.00 93.62 91 LYS A O 1
ATOM 749 N N . THR A 1 92 ? -13.259 -1.533 -9.022 1.00 95.25 92 THR A N 1
ATOM 750 C CA . THR A 1 92 ? -14.003 -2.280 -8.008 1.00 95.25 92 THR A CA 1
ATOM 751 C C . THR A 1 92 ? -13.924 -3.766 -8.312 1.00 95.25 92 THR A C 1
ATOM 753 O O . THR A 1 92 ? -14.080 -4.173 -9.464 1.00 95.25 92 THR A O 1
ATOM 756 N N . ASP A 1 93 ? -13.620 -4.581 -7.303 1.00 93.12 93 ASP A N 1
ATOM 757 C CA . ASP A 1 93 ? -13.609 -6.031 -7.468 1.00 93.12 93 ASP A CA 1
ATOM 758 C C . ASP A 1 93 ? -15.018 -6.641 -7.404 1.00 93.12 93 ASP A C 1
ATOM 760 O O . ASP A 1 93 ? -16.010 -5.947 -7.190 1.00 93.12 93 ASP A O 1
ATOM 764 N N . SER A 1 94 ? -15.115 -7.959 -7.592 1.00 91.50 94 SER A N 1
ATOM 765 C CA . SER A 1 94 ? -16.391 -8.687 -7.545 1.00 91.50 94 SER A CA 1
ATOM 766 C C . SER A 1 94 ? -17.112 -8.600 -6.195 1.00 91.50 94 SER A C 1
ATOM 768 O O . SER A 1 94 ? -18.292 -8.922 -6.125 1.00 91.50 94 SER A O 1
ATOM 770 N N . HIS A 1 95 ? -16.416 -8.183 -5.134 1.00 90.50 95 HIS A N 1
ATOM 771 C CA . HIS A 1 95 ? -16.947 -8.029 -3.781 1.00 90.50 95 HIS A CA 1
ATOM 772 C C . HIS A 1 95 ? -17.192 -6.557 -3.422 1.00 90.50 95 HIS A C 1
ATOM 774 O O . HIS A 1 95 ? -17.401 -6.241 -2.254 1.00 90.50 95 HIS A O 1
ATOM 780 N N . GLY A 1 96 ? -17.139 -5.641 -4.394 1.00 92.31 96 GLY A N 1
ATOM 781 C CA . GLY A 1 96 ? -17.364 -4.220 -4.141 1.00 92.31 96 GLY A CA 1
ATOM 782 C C . GLY A 1 96 ? -16.169 -3.494 -3.516 1.00 92.31 96 GLY A C 1
ATOM 783 O O . GLY A 1 96 ? -16.303 -2.327 -3.158 1.00 92.31 96 GLY A O 1
ATOM 784 N N . ARG A 1 97 ? -15.000 -4.138 -3.378 1.00 94.00 97 ARG A N 1
ATOM 785 C CA . ARG A 1 97 ? -13.828 -3.519 -2.742 1.00 94.00 97 ARG A CA 1
ATOM 786 C C . ARG A 1 97 ? -13.015 -2.728 -3.769 1.00 94.00 97 ARG A C 1
ATOM 788 O O . ARG A 1 97 ? -12.723 -3.267 -4.847 1.00 94.00 97 ARG A O 1
ATOM 795 N N . PRO A 1 98 ? -12.616 -1.485 -3.455 1.00 95.06 98 PRO A N 1
ATOM 796 C CA . PRO A 1 98 ? -11.784 -0.703 -4.348 1.00 95.06 98 PRO A CA 1
ATOM 797 C C . PRO A 1 98 ? -10.377 -1.308 -4.422 1.00 95.06 98 PRO A C 1
ATOM 799 O O . PRO A 1 98 ? -9.814 -1.807 -3.444 1.00 95.06 98 PRO A O 1
ATOM 802 N N . TYR A 1 99 ? -9.800 -1.294 -5.615 1.00 96.06 99 TYR A N 1
ATOM 803 C CA . TYR A 1 99 ? -8.468 -1.799 -5.893 1.00 96.06 99 TYR A CA 1
ATOM 804 C C . TYR A 1 99 ? -7.791 -0.982 -6.985 1.00 96.06 99 TYR A C 1
ATOM 806 O O . TYR A 1 99 ? -8.430 -0.300 -7.781 1.00 96.06 99 TYR A O 1
ATOM 814 N N . ILE A 1 100 ? -6.478 -1.132 -7.074 1.00 95.19 100 ILE A N 1
ATOM 815 C CA . ILE A 1 100 ? -5.672 -0.626 -8.181 1.00 95.19 100 ILE A CA 1
ATOM 816 C C . ILE A 1 100 ? -4.832 -1.756 -8.770 1.00 95.19 100 ILE A C 1
ATOM 818 O O . ILE A 1 100 ? -4.478 -2.723 -8.090 1.00 95.19 100 ILE A O 1
ATOM 822 N N . TRP A 1 101 ? -4.513 -1.641 -10.053 1.00 95.44 101 TRP A N 1
ATOM 823 C CA . TRP A 1 101 ? -3.497 -2.481 -10.678 1.00 95.44 101 TRP A CA 1
ATOM 824 C C . TRP A 1 101 ? -2.171 -1.734 -10.614 1.00 95.44 101 TRP A C 1
ATOM 826 O O . TRP A 1 101 ? -2.098 -0.612 -11.103 1.00 95.44 101 TRP A O 1
ATOM 836 N N . CYS A 1 102 ? -1.143 -2.317 -10.010 1.00 94.19 102 CYS A N 1
ATOM 837 C CA . CYS A 1 102 ? 0.186 -1.720 -9.945 1.00 94.19 102 CYS A CA 1
ATOM 838 C C . CYS A 1 102 ? 1.096 -2.398 -10.963 1.00 94.19 102 CYS A C 1
ATOM 840 O O . CYS A 1 102 ? 1.160 -3.625 -10.991 1.00 94.19 102 CYS A O 1
ATOM 842 N N . ARG A 1 103 ? 1.813 -1.609 -11.770 1.00 95.38 103 ARG A N 1
ATOM 843 C CA . ARG A 1 103 ? 2.809 -2.080 -12.739 1.00 95.38 103 ARG A CA 1
ATOM 844 C C . ARG A 1 103 ? 4.159 -1.433 -12.464 1.00 95.38 103 ARG A C 1
ATOM 846 O O . ARG A 1 103 ? 4.372 -0.268 -12.797 1.00 95.38 103 ARG A O 1
ATOM 853 N N . PHE A 1 104 ? 5.081 -2.194 -11.893 1.00 93.56 104 PHE A N 1
ATOM 854 C CA . PHE A 1 104 ? 6.438 -1.750 -11.591 1.00 93.56 104 PHE A CA 1
ATOM 855 C C . PHE A 1 104 ? 7.424 -2.167 -12.683 1.00 93.56 104 PHE A C 1
ATOM 857 O O . PHE A 1 104 ? 7.383 -3.298 -13.171 1.00 93.56 104 PHE A O 1
ATOM 864 N N . LEU A 1 105 ? 8.319 -1.249 -13.054 1.00 91.38 105 LEU A N 1
ATOM 865 C CA . LEU A 1 105 ? 9.432 -1.528 -13.965 1.00 91.38 105 LEU A CA 1
ATOM 866 C C . LEU A 1 105 ? 10.674 -1.886 -13.156 1.00 91.38 105 LEU A C 1
ATOM 868 O O . LEU A 1 105 ? 11.277 -1.024 -12.517 1.00 91.38 105 LEU A O 1
ATOM 872 N N . LEU A 1 106 ? 11.051 -3.158 -13.197 1.00 91.19 106 LEU A N 1
ATOM 873 C CA . LEU A 1 106 ? 12.299 -3.667 -12.639 1.00 91.19 106 LEU A CA 1
ATOM 874 C C . LEU A 1 106 ? 13.369 -3.708 -13.746 1.00 91.19 106 LEU A C 1
ATOM 876 O O . LEU A 1 106 ? 13.012 -3.721 -14.925 1.00 91.19 106 LEU A O 1
ATOM 880 N N . PRO A 1 107 ? 14.674 -3.778 -13.410 1.00 88.94 107 PRO A N 1
ATOM 881 C CA . PRO A 1 107 ? 15.747 -3.755 -14.410 1.00 88.94 107 PRO A CA 1
ATOM 882 C C . PRO A 1 107 ? 15.603 -4.789 -15.538 1.00 88.94 107 PRO A C 1
ATOM 884 O O . PRO A 1 107 ? 15.953 -4.497 -16.674 1.00 88.94 107 PRO A O 1
ATOM 887 N N . ASN A 1 108 ? 15.047 -5.968 -15.234 1.00 91.25 108 ASN A N 1
ATOM 888 C CA . ASN A 1 108 ? 14.942 -7.091 -16.174 1.00 91.25 108 ASN A CA 1
ATOM 889 C C . ASN A 1 108 ? 13.510 -7.627 -16.343 1.00 91.25 108 ASN A C 1
ATOM 891 O O . ASN A 1 108 ? 13.313 -8.649 -16.994 1.00 91.25 108 ASN A O 1
ATOM 895 N N . ALA A 1 109 ? 12.514 -7.002 -15.712 1.00 92.12 109 ALA A N 1
ATOM 896 C CA . ALA A 1 109 ? 11.156 -7.535 -15.675 1.00 92.12 109 ALA A CA 1
ATOM 897 C C . ALA A 1 109 ? 10.117 -6.439 -15.435 1.00 92.12 109 ALA A C 1
ATOM 899 O O . ALA A 1 109 ? 10.409 -5.363 -14.917 1.00 92.12 109 ALA A O 1
ATOM 900 N N . ILE A 1 110 ? 8.871 -6.750 -15.771 1.00 92.44 110 ILE A N 1
ATOM 901 C CA . ILE A 1 110 ? 7.713 -5.950 -15.389 1.00 92.44 110 ILE A CA 1
ATOM 902 C C . ILE A 1 110 ? 6.945 -6.768 -14.362 1.00 92.44 110 ILE A C 1
ATOM 904 O O . ILE A 1 110 ? 6.521 -7.881 -14.664 1.00 92.44 110 ILE A O 1
ATOM 908 N N . GLN A 1 111 ? 6.780 -6.223 -13.160 1.00 93.94 111 GLN A N 1
ATOM 909 C CA . GLN A 1 111 ? 5.987 -6.867 -12.122 1.00 93.94 111 GLN A CA 1
ATOM 910 C C . GLN A 1 111 ? 4.629 -6.184 -12.025 1.00 93.94 111 GLN A C 1
ATOM 912 O O . GLN A 1 111 ? 4.544 -4.972 -11.824 1.00 93.94 111 GLN A O 1
ATOM 917 N N . GLU A 1 112 ? 3.569 -6.978 -12.140 1.00 95.25 112 GLU A N 1
ATOM 918 C CA . GLU A 1 112 ? 2.195 -6.498 -12.060 1.00 95.25 112 GLU A CA 1
ATOM 919 C C . GLU A 1 112 ? 1.410 -7.243 -10.987 1.00 95.25 112 GLU A C 1
ATOM 921 O O . GLU A 1 112 ? 1.569 -8.454 -10.826 1.00 95.25 112 GLU A O 1
ATOM 926 N N . PHE A 1 113 ? 0.585 -6.523 -10.228 1.00 95.56 113 PHE A N 1
ATOM 927 C CA . PHE A 1 113 ? -0.321 -7.128 -9.254 1.00 95.56 113 PHE A CA 1
ATOM 928 C C . PHE A 1 113 ? -1.457 -6.182 -8.844 1.00 95.56 113 PHE A C 1
ATOM 930 O O . PHE A 1 113 ? -1.331 -4.958 -8.865 1.00 95.56 113 PHE A O 1
ATOM 937 N N . LYS A 1 114 ? -2.581 -6.783 -8.437 1.00 95.25 114 LYS A N 1
ATOM 938 C CA . LYS A 1 114 ? -3.744 -6.105 -7.848 1.00 95.25 114 LYS A CA 1
ATOM 939 C C . LYS A 1 114 ? -3.487 -5.768 -6.378 1.00 95.25 114 LYS A C 1
ATOM 941 O O . LYS A 1 114 ? -3.169 -6.669 -5.611 1.00 95.25 114 LYS A O 1
ATOM 946 N N . VAL A 1 115 ? -3.730 -4.528 -5.968 1.00 96.25 115 VAL A N 1
ATOM 947 C CA . VAL A 1 115 ? -3.709 -4.112 -4.557 1.00 96.25 115 VAL A CA 1
ATOM 948 C C . VAL A 1 115 ? -5.091 -3.604 -4.172 1.00 96.25 115 VAL A C 1
ATOM 950 O O . VAL A 1 115 ? -5.605 -2.698 -4.823 1.00 96.25 115 VAL A O 1
ATOM 953 N N . ILE A 1 116 ? -5.703 -4.202 -3.146 1.00 96.94 116 ILE A N 1
ATOM 954 C CA . ILE A 1 116 ? -6.911 -3.647 -2.517 1.00 96.94 116 ILE A CA 1
ATOM 955 C C . ILE A 1 116 ? -6.516 -2.336 -1.849 1.00 96.94 116 ILE A C 1
ATOM 957 O O . ILE A 1 116 ? -5.476 -2.283 -1.200 1.00 96.94 116 ILE A O 1
ATOM 961 N N . VAL A 1 117 ? -7.310 -1.287 -2.028 1.00 94.81 117 VAL A N 1
ATOM 962 C CA . VAL A 1 117 ? -7.045 0.032 -1.444 1.00 94.81 117 VAL A CA 1
ATOM 963 C C . VAL A 1 117 ? -8.089 0.361 -0.380 1.00 94.81 117 VAL A C 1
ATOM 965 O O . VAL A 1 117 ? -9.182 -0.196 -0.373 1.00 94.81 117 VAL A O 1
ATOM 968 N N . GLY A 1 118 ? -7.718 1.223 0.558 1.00 93.19 118 GLY A N 1
ATOM 969 C CA . GLY A 1 118 ? -8.575 1.784 1.601 1.00 93.19 118 GLY A CA 1
ATOM 970 C C . GLY A 1 118 ? -8.097 3.200 1.926 1.00 93.19 118 GLY A C 1
ATOM 971 O O . GLY A 1 118 ? -7.023 3.594 1.452 1.00 93.19 118 GLY A O 1
ATOM 972 N N . GLY A 1 119 ? -8.877 3.966 2.692 1.00 91.19 119 GLY A N 1
ATOM 973 C CA . GLY A 1 119 ? -8.558 5.363 2.998 1.00 91.19 119 GLY A CA 1
ATOM 974 C C . GLY A 1 119 ? -8.205 6.175 1.742 1.00 91.19 119 GLY A C 1
ATOM 975 O O . GLY A 1 119 ? -8.835 6.047 0.693 1.00 91.19 119 GLY A O 1
ATOM 976 N N . GLU A 1 120 ? -7.135 6.968 1.814 1.00 93.56 120 GLU A N 1
ATOM 977 C CA . GLU A 1 120 ? -6.596 7.751 0.693 1.00 93.56 120 GLU A CA 1
ATOM 978 C C . GLU A 1 120 ? -5.377 7.083 0.020 1.00 93.56 120 GLU A C 1
ATOM 980 O O . GLU A 1 120 ? -4.495 7.765 -0.508 1.00 93.56 120 GLU A O 1
ATOM 985 N N . MET A 1 121 ? -5.306 5.745 -0.021 1.00 93.44 121 MET A N 1
ATOM 986 C CA . MET A 1 121 ? -4.179 5.010 -0.632 1.00 93.44 121 MET A CA 1
ATOM 987 C C . MET A 1 121 ? -3.899 5.391 -2.097 1.00 93.44 121 MET A C 1
ATOM 989 O O . MET A 1 121 ? -2.763 5.317 -2.562 1.00 93.44 121 MET A O 1
ATOM 993 N N . ILE A 1 122 ? -4.910 5.840 -2.842 1.00 92.81 122 ILE A N 1
ATOM 994 C CA . ILE A 1 122 ? -4.713 6.341 -4.210 1.00 92.81 122 ILE A CA 1
ATOM 995 C C . ILE A 1 122 ? -3.914 7.641 -4.212 1.00 92.81 122 ILE A C 1
ATOM 997 O O . ILE A 1 122 ? -3.025 7.809 -5.047 1.00 92.81 122 ILE A O 1
ATOM 1001 N N . LYS A 1 123 ? -4.218 8.559 -3.290 1.00 93.31 123 LYS A N 1
ATOM 1002 C CA . LYS A 1 123 ? -3.474 9.809 -3.123 1.00 93.31 123 LYS A CA 1
ATOM 1003 C C . LYS A 1 123 ? -2.042 9.511 -2.692 1.00 93.31 123 LYS A C 1
ATOM 1005 O O . LYS A 1 123 ? -1.131 10.014 -3.329 1.00 93.31 123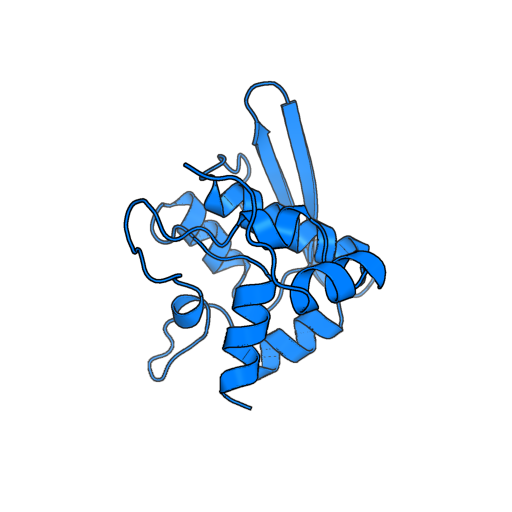 LYS A O 1
ATOM 1010 N N . PHE A 1 124 ? -1.841 8.597 -1.742 1.00 94.44 124 PHE A N 1
ATOM 1011 C CA . PHE A 1 124 ? -0.509 8.123 -1.342 1.00 94.44 124 PHE A CA 1
ATOM 1012 C C . PHE A 1 124 ? 0.343 7.667 -2.537 1.00 94.44 124 PHE A C 1
ATOM 1014 O O . PHE A 1 124 ? 1.506 8.042 -2.679 1.00 94.44 124 PHE A O 1
ATOM 1021 N N . ILE A 1 125 ? -0.246 6.894 -3.449 1.00 94.25 125 ILE A N 1
ATOM 1022 C CA . ILE A 1 125 ? 0.471 6.386 -4.624 1.00 94.25 125 ILE A CA 1
ATOM 1023 C C . ILE A 1 125 ? 0.716 7.484 -5.662 1.00 94.25 125 ILE A C 1
ATOM 1025 O O . ILE A 1 125 ? 1.771 7.493 -6.298 1.00 94.25 125 ILE A O 1
ATOM 1029 N N . LYS A 1 126 ? -0.215 8.432 -5.821 1.00 92.50 126 LYS A N 1
ATOM 1030 C CA . LYS A 1 126 ? -0.003 9.624 -6.657 1.00 92.50 126 LYS A CA 1
ATOM 1031 C C . LYS A 1 126 ? 1.130 10.489 -6.109 1.00 92.50 126 LYS A C 1
ATOM 1033 O O . LYS A 1 126 ? 2.015 10.855 -6.877 1.00 92.50 126 LYS A O 1
ATOM 1038 N N . ASP A 1 127 ? 1.146 10.741 -4.804 1.00 92.56 127 ASP A N 1
ATOM 1039 C CA . ASP A 1 127 ? 2.186 11.518 -4.129 1.00 92.56 127 ASP A CA 1
ATOM 1040 C C . ASP A 1 127 ? 3.555 10.848 -4.286 1.00 92.56 127 ASP A C 1
ATOM 1042 O O . ASP A 1 127 ? 4.553 11.523 -4.537 1.00 92.56 127 ASP A O 1
ATOM 1046 N N . TYR A 1 128 ? 3.606 9.515 -4.245 1.00 92.81 128 TYR A N 1
ATOM 1047 C CA . TYR A 1 128 ? 4.812 8.763 -4.580 1.00 92.81 128 TYR A CA 1
ATOM 1048 C C . TYR A 1 128 ? 5.264 8.951 -6.030 1.00 92.81 128 TYR A C 1
ATOM 1050 O O . TYR A 1 128 ? 6.429 9.257 -6.279 1.00 92.81 128 TYR A O 1
ATOM 1058 N N . GLN A 1 129 ? 4.358 8.817 -7.002 1.00 91.25 129 GLN A N 1
ATOM 1059 C CA . GLN A 1 129 ? 4.698 9.023 -8.415 1.00 91.25 129 GLN A CA 1
ATOM 1060 C C . GLN A 1 129 ? 5.150 10.453 -8.722 1.00 91.25 129 GLN A C 1
ATOM 1062 O O . GLN A 1 129 ? 5.958 10.655 -9.627 1.00 91.25 129 GLN A O 1
ATOM 1067 N N . GLN A 1 130 ? 4.633 11.431 -7.978 1.00 90.00 130 GLN A N 1
ATOM 1068 C CA . GLN A 1 130 ? 5.005 12.841 -8.077 1.00 90.00 130 GLN A CA 1
ATOM 1069 C C . GLN A 1 130 ? 6.287 13.175 -7.298 1.00 90.00 130 GLN A C 1
ATOM 1071 O O . GLN A 1 130 ? 6.776 14.298 -7.389 1.00 90.00 130 GLN A O 1
ATOM 1076 N N . GLY A 1 131 ? 6.843 12.223 -6.541 1.00 88.12 131 GLY A N 1
ATOM 1077 C CA . GLY A 1 131 ? 8.013 12.442 -5.690 1.00 88.12 131 GLY A CA 1
ATOM 1078 C C . GLY A 1 131 ? 7.735 13.303 -4.453 1.00 88.12 131 GLY A C 1
ATOM 1079 O O . GLY A 1 131 ? 8.682 13.711 -3.787 1.00 88.12 131 GLY A O 1
ATOM 1080 N N . ILE A 1 132 ? 6.462 13.564 -4.136 1.00 89.44 132 ILE A N 1
ATOM 1081 C CA . ILE A 1 132 ? 6.020 14.294 -2.937 1.00 89.44 132 ILE A CA 1
ATOM 1082 C C . ILE A 1 132 ? 6.271 13.444 -1.690 1.00 89.44 132 ILE A C 1
ATOM 1084 O O . ILE A 1 132 ? 6.726 13.956 -0.670 1.00 89.44 132 ILE A O 1
ATOM 1088 N N . PHE A 1 133 ? 6.013 12.136 -1.781 1.00 88.06 133 PHE A N 1
ATOM 1089 C CA . PHE A 1 133 ? 6.177 11.207 -0.668 1.00 88.06 133 PHE A CA 1
ATOM 1090 C C . PHE A 1 133 ? 7.023 9.997 -1.066 1.00 88.06 133 PHE A C 1
ATOM 1092 O O . PHE A 1 133 ? 6.676 9.248 -1.971 1.00 88.06 133 PHE A O 1
ATOM 1099 N N . SER A 1 134 ? 8.131 9.757 -0.366 1.00 90.00 134 SER A N 1
ATOM 1100 C CA . SER A 1 134 ? 8.969 8.568 -0.566 1.00 90.00 134 SER A CA 1
ATOM 1101 C C . SER A 1 134 ? 8.863 7.689 0.678 1.00 90.00 134 SER A C 1
ATOM 1103 O O . SER A 1 134 ? 9.535 7.998 1.66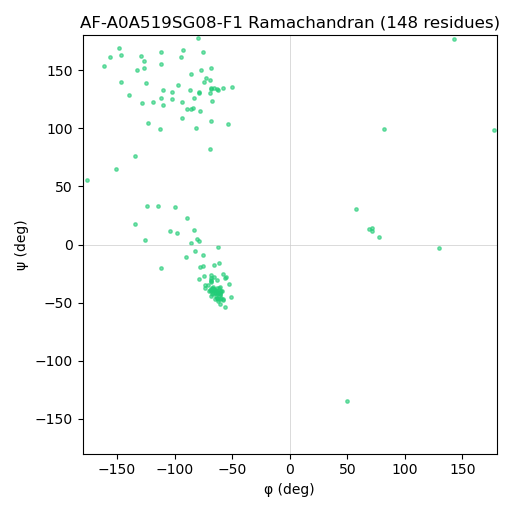4 1.00 90.00 134 SER A O 1
ATOM 1105 N N . PRO A 1 135 ? 8.038 6.626 0.683 1.00 89.69 135 PRO A N 1
ATOM 1106 C CA . PRO A 1 135 ? 7.900 5.778 1.862 1.00 89.69 135 PRO A CA 1
ATOM 1107 C C . PRO A 1 135 ? 9.237 5.109 2.172 1.00 89.69 135 PRO A C 1
ATOM 1109 O O . PRO A 1 135 ? 9.887 4.588 1.276 1.00 89.69 135 PRO A O 1
ATOM 1112 N N . ASN A 1 136 ? 9.662 5.114 3.429 1.00 90.50 136 ASN A N 1
ATOM 1113 C CA . ASN A 1 136 ? 10.856 4.391 3.886 1.00 90.50 136 ASN A CA 1
ATOM 1114 C C . ASN A 1 136 ? 10.512 3.437 5.040 1.00 90.50 136 ASN A C 1
ATOM 1116 O O . ASN A 1 136 ? 11.324 3.219 5.937 1.00 90.50 136 ASN A O 1
ATOM 1120 N N . PHE A 1 137 ? 9.295 2.887 5.009 1.00 90.38 137 PHE A N 1
ATOM 1121 C CA . PHE A 1 137 ? 8.777 1.986 6.028 1.00 90.38 137 PHE A CA 1
ATOM 1122 C C . PHE A 1 137 ? 8.249 0.668 5.458 1.00 90.38 137 PHE A C 1
ATOM 1124 O O . PHE A 1 137 ? 7.864 0.578 4.291 1.00 90.38 137 PHE A O 1
ATOM 1131 N N . SER A 1 138 ? 8.197 -0.353 6.313 1.00 92.19 138 SER A N 1
ATOM 1132 C CA . SER A 1 138 ? 7.559 -1.641 6.036 1.00 92.19 138 SER A CA 1
ATOM 1133 C C . SER A 1 138 ? 6.101 -1.678 6.510 1.00 92.19 138 SER A C 1
ATOM 1135 O O . SER A 1 138 ? 5.655 -0.840 7.296 1.00 92.19 138 SER A O 1
ATOM 1137 N N . LEU A 1 139 ? 5.353 -2.698 6.074 1.00 91.94 139 LEU A N 1
ATOM 1138 C CA . LEU A 1 139 ? 3.986 -2.922 6.557 1.00 91.94 139 LEU A CA 1
ATOM 1139 C C . LEU A 1 139 ? 3.941 -3.157 8.077 1.00 91.94 139 LEU A C 1
ATOM 1141 O O . LEU A 1 139 ? 3.025 -2.680 8.738 1.00 91.94 139 LEU A O 1
ATOM 1145 N N . ASN A 1 140 ? 4.945 -3.842 8.634 1.00 90.38 140 ASN A N 1
ATOM 1146 C CA . ASN A 1 140 ? 5.037 -4.086 10.076 1.00 90.38 140 ASN A CA 1
ATOM 1147 C C . ASN A 1 140 ? 5.246 -2.772 10.844 1.00 90.38 140 ASN A C 1
ATOM 1149 O O . ASN A 1 140 ? 4.663 -2.580 11.905 1.00 90.38 140 ASN A O 1
ATOM 1153 N N . GLN A 1 141 ? 6.035 -1.842 10.299 1.00 90.38 141 GLN A N 1
ATOM 1154 C CA . GLN A 1 141 ? 6.222 -0.527 10.913 1.00 90.38 141 GLN A CA 1
ATOM 1155 C C . GLN A 1 141 ? 4.937 0.307 10.887 1.00 90.38 141 GLN A C 1
ATOM 1157 O O . GLN A 1 141 ? 4.636 0.961 11.880 1.00 90.38 141 GLN A O 1
ATOM 1162 N N . LEU A 1 142 ? 4.150 0.244 9.804 1.00 91.56 142 LEU A N 1
ATOM 1163 C CA . LEU A 1 142 ? 2.818 0.862 9.779 1.00 91.56 142 LEU A CA 1
ATOM 1164 C C . LEU A 1 142 ? 1.873 0.244 10.812 1.00 91.56 142 LEU A C 1
ATOM 1166 O O . LEU A 1 142 ? 1.140 0.972 11.471 1.00 91.56 142 LEU A O 1
ATOM 1170 N N . TYR A 1 143 ? 1.893 -1.082 10.962 1.00 91.94 143 TYR A N 1
ATOM 1171 C CA . TYR A 1 143 ? 1.079 -1.777 11.958 1.00 91.94 143 TYR A CA 1
ATOM 1172 C C . TYR A 1 143 ? 1.418 -1.322 13.385 1.00 91.94 143 TYR A C 1
ATOM 1174 O O . TYR A 1 143 ? 0.530 -0.884 14.110 1.00 91.94 143 TYR A O 1
ATOM 1182 N N . LEU A 1 144 ? 2.705 -1.336 13.752 1.00 90.50 144 LEU A N 1
ATOM 1183 C CA . LEU A 1 144 ? 3.166 -0.900 15.075 1.00 90.50 144 LEU A CA 1
ATOM 1184 C C . LEU A 1 144 ? 2.832 0.571 15.346 1.00 90.50 144 LEU A C 1
ATOM 1186 O O . LEU A 1 144 ? 2.400 0.919 16.439 1.00 90.50 144 LEU A O 1
ATOM 1190 N N . GLU A 1 145 ? 3.012 1.440 14.351 1.00 89.62 145 GLU A N 1
ATOM 1191 C CA . GLU A 1 145 ? 2.649 2.855 14.459 1.00 89.62 145 GLU A CA 1
ATOM 1192 C C . GLU A 1 145 ? 1.135 3.038 14.667 1.00 89.62 145 GLU A C 1
ATOM 1194 O O . GLU A 1 145 ? 0.720 3.906 15.438 1.00 89.62 145 GLU A O 1
ATOM 1199 N N . ALA A 1 146 ? 0.300 2.224 14.017 1.00 90.12 146 ALA A N 1
ATOM 1200 C CA . ALA A 1 146 ? -1.146 2.274 14.195 1.00 90.12 146 ALA A CA 1
ATOM 1201 C C . ALA A 1 146 ? -1.587 1.784 15.587 1.00 90.12 146 ALA A C 1
ATOM 1203 O O . ALA A 1 146 ? -2.473 2.396 16.179 1.00 90.12 146 ALA A O 1
ATOM 1204 N N . GLU A 1 147 ? -0.951 0.739 16.130 1.00 90.12 147 GLU A N 1
ATOM 1205 C CA . GLU A 1 147 ? -1.251 0.207 17.470 1.00 90.12 147 GLU A CA 1
ATOM 1206 C C . GLU A 1 147 ? -0.862 1.154 18.613 1.00 90.12 147 GLU A C 1
ATOM 1208 O O . GLU A 1 147 ? -1.550 1.195 19.626 1.00 90.12 147 GLU A O 1
ATOM 1213 N N . GLN A 1 148 ? 0.193 1.962 18.4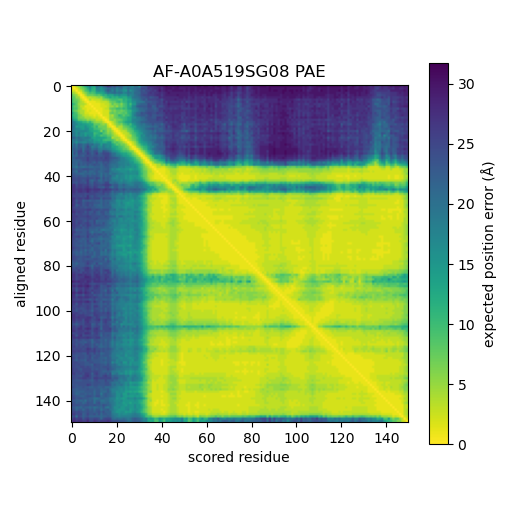64 1.00 80.00 148 GLN A N 1
ATOM 1214 C CA . GLN A 1 148 ? 0.682 2.869 19.520 1.00 80.00 148 GLN A CA 1
ATOM 1215 C C . GLN A 1 148 ? -0.313 3.964 19.960 1.00 80.00 148 GLN A C 1
ATOM 1217 O O . GLN A 1 148 ? 0.012 4.780 20.822 1.00 80.00 148 GLN A O 1
ATOM 1222 N N . SER A 1 149 ? -1.497 4.061 19.353 1.00 60.00 149 SER A N 1
ATOM 1223 C CA . SER A 1 149 ? -2.487 5.107 19.651 1.00 60.00 149 SER A CA 1
ATOM 1224 C C . SER A 1 149 ? -3.918 4.584 19.814 1.00 60.00 149 SER A C 1
ATOM 1226 O O . SER A 1 149 ? -4.849 5.385 19.724 1.00 60.00 149 SER A O 1
ATOM 1228 N N . VAL A 1 150 ? -4.085 3.272 20.030 1.00 53.66 150 VAL A N 1
ATOM 1229 C CA . VAL A 1 150 ? -5.361 2.644 20.418 1.00 53.66 150 VAL A CA 1
ATOM 1230 C C . VAL A 1 150 ? -5.314 2.298 21.901 1.00 53.66 150 VAL A C 1
ATOM 1232 O O . VAL A 1 150 ? -5.941 3.047 22.680 1.00 53.66 150 VAL A O 1
#

Foldseek 3Di:
DDPDDDDPVNVVCVVVVVDDPVRVVLPDDDD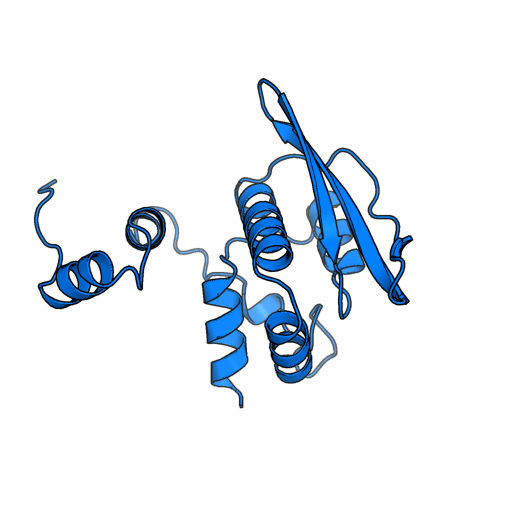DPPPQCLVQQAQDDPRRHFHHLVQCVVVQVPDDPVLNVVVQVVLVCLLVLFAFPDQFDWDADPVRFTWGWTWTDDPVDIDIDIHGDDGRVSVVVVCSNVVVDRGNDGPVVNNVSSVVPD